Protein AF-0000000084367051 (afdb_homodimer)

Radius of gyration: 18.57 Å; Cα contacts (8 Å, |Δi|>4): 255; chains: 2; bounding box: 47×58×46 Å

Foldseek 3Di:
DFDFDDDDPNHAAEDEPVCLVVGPCNVQWDWDQDPVFIFTAGPVDRVRTRYGYDPVRRVVVVVVVVVVVVVVCVVCVCVVVVVVVVVPPPD/DFDFDDDDPNHAAEDEPVCLVPGPCNVQWDWDQDPVAIFTAGPVDRVRTRYGYDPVRRVVVVVVVVVVVVVVCVVCVCVVVVVVVVVVPVD

pLDDT: mean 85.69, std 15.52, range [31.91, 97.69]

Structure (mmCIF, N/CA/C/O backbone):
data_AF-0000000084367051-model_v1
#
loop_
_entity.id
_entity.type
_entity.pdbx_description
1 polymer 'Uncharacterized protein'
#
loop_
_atom_site.group_PDB
_atom_site.id
_atom_site.type_symbol
_atom_site.label_atom_id
_atom_site.label_alt_id
_atom_site.label_comp_id
_atom_site.label_asym_id
_atom_site.label_entity_id
_atom_site.label_seq_id
_atom_site.pdbx_PDB_ins_code
_atom_site.Cartn_x
_atom_site.Cartn_y
_atom_site.Cartn_z
_atom_site.occupancy
_atom_site.B_iso_or_equiv
_atom_site.auth_seq_id
_atom_site.auth_comp_id
_atom_site.auth_asym_id
_atom_site.auth_atom_id
_atom_site.pdbx_PDB_model_num
ATOM 1 N N . MET A 1 1 ? -23.25 -7.793 -8.133 1 58.91 1 MET A N 1
ATOM 2 C CA . MET A 1 1 ? -22.75 -7.605 -6.773 1 58.91 1 MET A CA 1
ATOM 3 C C . MET A 1 1 ? -21.625 -8.586 -6.473 1 58.91 1 MET A C 1
ATOM 5 O O . MET A 1 1 ? -21.719 -9.773 -6.785 1 58.91 1 MET A O 1
ATOM 9 N N . VAL A 1 2 ? -20.359 -8.047 -6.215 1 75.31 2 VAL A N 1
ATOM 10 C CA . VAL A 1 2 ? -19.25 -8.977 -6.035 1 75.31 2 VAL A CA 1
ATOM 11 C C . VAL A 1 2 ? -19.406 -9.734 -4.719 1 75.31 2 VAL A C 1
ATOM 13 O O . VAL A 1 2 ? -19.906 -9.18 -3.734 1 75.31 2 VAL A O 1
ATOM 16 N N . GLN A 1 3 ? -19.25 -11.016 -4.82 1 89.06 3 GLN A N 1
ATOM 17 C CA . GLN A 1 3 ? -19.344 -11.867 -3.639 1 89.06 3 GLN A CA 1
ATOM 18 C C . GLN A 1 3 ? -18.016 -11.961 -2.912 1 89.06 3 GLN A C 1
ATOM 20 O O . GLN A 1 3 ? -16.984 -12.273 -3.521 1 89.06 3 GLN A O 1
ATOM 25 N N . PHE A 1 4 ? -18.094 -11.648 -1.597 1 94.75 4 PHE A N 1
ATOM 26 C CA . PHE A 1 4 ? -16.906 -11.789 -0.761 1 94.75 4 PHE A CA 1
ATOM 27 C C . PHE A 1 4 ? -16.688 -13.25 -0.378 1 94.75 4 PHE A C 1
ATOM 29 O O . PHE A 1 4 ? -17.625 -14.047 -0.387 1 94.75 4 PHE A O 1
ATOM 36 N N . PRO A 1 5 ? -15.453 -13.609 -0.096 1 95.12 5 PRO A N 1
ATOM 37 C CA . PRO A 1 5 ? -15.188 -15 0.294 1 95.12 5 PRO A CA 1
ATOM 38 C C . PRO A 1 5 ? -15.906 -15.398 1.579 1 95.12 5 PRO A C 1
ATOM 40 O O . PRO A 1 5 ? -16.125 -14.555 2.453 1 95.12 5 PRO A O 1
ATOM 43 N N . ALA A 1 6 ? -16.172 -16.656 1.653 1 93 6 ALA A N 1
ATOM 44 C CA . ALA A 1 6 ? -16.844 -17.188 2.838 1 93 6 ALA A CA 1
ATOM 45 C C . ALA A 1 6 ? -15.867 -17.312 4.008 1 93 6 ALA A C 1
ATOM 47 O O . ALA A 1 6 ? -14.688 -17.625 3.807 1 93 6 ALA A O 1
ATOM 48 N N . TYR A 1 7 ? -16.375 -17.016 5.199 1 94.62 7 TYR A N 1
ATOM 49 C CA . TYR A 1 7 ? -15.609 -17.297 6.406 1 94.62 7 TYR A CA 1
ATOM 50 C C . TYR A 1 7 ? -15.43 -18.797 6.59 1 94.62 7 TYR A C 1
ATOM 52 O O . TYR A 1 7 ? -16.297 -19.594 6.199 1 94.62 7 TYR A O 1
ATOM 60 N N . VAL A 1 8 ? -14.281 -19.172 7.133 1 90.62 8 VAL A N 1
ATOM 61 C CA . VAL A 1 8 ? -13.992 -20.547 7.512 1 90.62 8 VAL A CA 1
ATOM 62 C C . VAL A 1 8 ? -13.875 -20.656 9.031 1 90.62 8 VAL A C 1
ATOM 64 O O . VAL A 1 8 ? -13.031 -19.984 9.641 1 90.62 8 VAL A O 1
ATOM 67 N N . ASP A 1 9 ? -14.742 -21.438 9.68 1 93.94 9 ASP A N 1
ATOM 68 C CA . ASP A 1 9 ? -14.773 -21.594 11.133 1 93.94 9 ASP A CA 1
ATOM 69 C C . ASP A 1 9 ? -14.93 -20.234 11.82 1 93.94 9 ASP A C 1
ATOM 71 O O . ASP A 1 9 ? -14.227 -19.938 12.789 1 93.94 9 ASP A O 1
ATOM 75 N N . GLY A 1 10 ? -15.664 -19.359 11.227 1 93.81 10 GLY A N 1
ATOM 76 C CA . GLY A 1 10 ? -15.992 -18.062 11.812 1 93.81 10 GLY A CA 1
ATOM 77 C C . GLY A 1 10 ? -14.914 -17.016 11.602 1 93.81 10 GLY A C 1
ATOM 78 O O . GLY A 1 10 ? -15.008 -15.914 12.141 1 93.81 10 GLY A O 1
ATOM 79 N N . LYS A 1 11 ? -13.852 -17.312 10.867 1 95.62 11 LYS A N 1
ATOM 80 C CA . LYS A 1 11 ? -12.758 -16.375 10.625 1 95.62 11 LYS A CA 1
ATOM 81 C C . LYS A 1 11 ? -12.617 -16.062 9.141 1 95.62 11 LYS A C 1
ATOM 83 O O . LYS A 1 11 ? -12.906 -16.922 8.289 1 95.62 11 LYS A O 1
ATOM 88 N N . PRO A 1 12 ? -12.312 -14.898 8.867 1 96.94 12 PRO A N 1
ATOM 89 C CA . PRO A 1 12 ? -12.047 -14.609 7.461 1 96.94 12 PRO A CA 1
ATOM 90 C C . PRO A 1 12 ? -10.883 -15.422 6.902 1 96.94 12 PRO A C 1
ATOM 92 O O . PRO A 1 12 ? -10 -15.844 7.656 1 96.94 12 PRO A O 1
ATOM 95 N N . PRO A 1 13 ? -10.875 -15.664 5.641 1 97.31 13 PRO A N 1
ATOM 96 C CA . PRO A 1 13 ? -9.734 -16.359 5.051 1 97.31 13 PRO A CA 1
ATOM 97 C C . PRO A 1 13 ? -8.445 -15.555 5.121 1 97.31 13 PRO A C 1
ATOM 99 O O . PRO A 1 13 ? -8.484 -14.32 5.215 1 97.31 13 PRO A O 1
ATOM 102 N N . VAL A 1 14 ? -7.324 -16.234 5.113 1 96.88 14 VAL A N 1
ATOM 103 C CA . VAL A 1 14 ? -6 -15.633 5.043 1 96.88 14 VAL A CA 1
ATOM 104 C C . VAL A 1 14 ? -5.469 -15.719 3.613 1 96.88 14 VAL A C 1
ATOM 106 O O . VAL A 1 14 ? -5.453 -16.797 3.012 1 96.88 14 VAL A O 1
ATOM 109 N N . ILE A 1 15 ? -5.098 -14.555 3.074 1 94.94 15 ILE A N 1
ATOM 110 C CA . ILE A 1 15 ? -4.766 -14.523 1.654 1 94.94 15 ILE A CA 1
ATOM 111 C C . ILE A 1 15 ? -3.414 -13.852 1.452 1 94.94 15 ILE A C 1
ATOM 113 O O . ILE A 1 15 ? -2.959 -13.086 2.311 1 94.94 15 ILE A O 1
ATOM 117 N N . SER A 1 16 ? -2.75 -14.125 0.302 1 91.88 16 SER A N 1
ATOM 118 C CA . SER A 1 16 ? -1.548 -13.438 -0.153 1 91.88 16 SER A CA 1
ATOM 119 C C . SER A 1 16 ? -1.896 -12.18 -0.938 1 91.88 16 SER A C 1
ATOM 121 O O . SER A 1 16 ? -3.062 -11.945 -1.266 1 91.88 16 SER A O 1
ATOM 123 N N . LEU A 1 17 ? -0.885 -11.406 -1.199 1 90.19 17 LEU A N 1
ATOM 124 C CA . LEU A 1 17 ? -1.086 -10.219 -2.021 1 90.19 17 LEU A CA 1
ATOM 125 C C . LEU A 1 17 ? -1.492 -10.602 -3.441 1 90.19 17 LEU A C 1
ATOM 127 O O . LEU A 1 17 ? -2.287 -9.906 -4.074 1 90.19 17 LEU A O 1
ATOM 131 N N . HIS A 1 18 ? -0.938 -11.688 -3.852 1 88.38 18 HIS A N 1
ATOM 132 C CA . HIS A 1 18 ? -1.271 -12.188 -5.184 1 88.38 18 HIS A CA 1
ATOM 133 C C . HIS A 1 18 ? -2.744 -12.57 -5.27 1 88.38 18 HI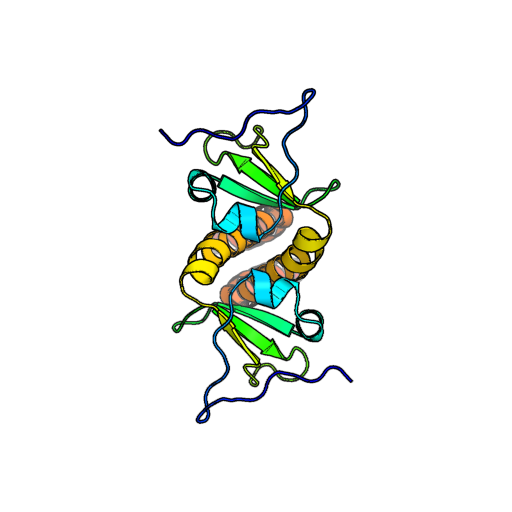S A C 1
ATOM 135 O O . HIS A 1 18 ? -3.424 -12.227 -6.238 1 88.38 18 HIS A O 1
ATOM 141 N N . GLU A 1 19 ? -3.158 -13.266 -4.316 1 91.12 19 GLU A N 1
ATOM 142 C CA . GLU A 1 19 ? -4.566 -13.648 -4.277 1 91.12 19 GLU A CA 1
ATOM 143 C C . GLU A 1 19 ? -5.473 -12.422 -4.207 1 91.12 19 GLU A C 1
ATOM 145 O O . GLU A 1 19 ? -6.535 -12.391 -4.832 1 91.12 19 GLU A O 1
ATOM 150 N N . TYR A 1 20 ? -5.094 -11.453 -3.463 1 91.75 20 TYR A N 1
ATOM 151 C CA . TYR A 1 20 ? -5.848 -10.211 -3.375 1 91.75 20 TYR A CA 1
ATOM 152 C C . TYR A 1 20 ? -5.914 -9.516 -4.73 1 91.75 20 TYR A C 1
ATOM 154 O O . TYR A 1 20 ? -6.973 -9.039 -5.141 1 91.75 20 TYR A O 1
ATOM 162 N N . ASP A 1 21 ? -4.781 -9.461 -5.387 1 87.25 21 ASP A N 1
ATOM 163 C CA . ASP A 1 21 ? -4.664 -8.82 -6.691 1 87.25 21 ASP A CA 1
ATOM 164 C C . ASP A 1 21 ? -5.562 -9.5 -7.723 1 87.25 21 ASP A C 1
ATOM 166 O O . ASP A 1 21 ? -6.082 -8.844 -8.633 1 87.25 21 ASP A O 1
ATOM 170 N N . ASP A 1 22 ? -5.742 -10.766 -7.555 1 88.5 22 ASP A N 1
ATOM 171 C CA . ASP A 1 22 ? -6.5 -11.547 -8.523 1 88.5 22 ASP A CA 1
ATOM 172 C C . ASP A 1 22 ? -7.98 -11.594 -8.148 1 88.5 22 ASP A C 1
ATOM 174 O O . ASP A 1 22 ? -8.812 -12.023 -8.953 1 88.5 22 ASP A O 1
ATOM 178 N N . ALA A 1 23 ? -8.281 -11.117 -6.984 1 90.5 23 ALA A N 1
ATOM 179 C CA . ALA A 1 23 ? -9.648 -11.25 -6.484 1 90.5 23 ALA A CA 1
ATOM 180 C C . ALA A 1 23 ? -10.562 -10.18 -7.086 1 90.5 23 ALA A C 1
ATOM 182 O O . ALA A 1 23 ? -10.258 -8.984 -7.016 1 90.5 23 ALA A O 1
ATOM 183 N N . GLU A 1 24 ? -11.672 -10.602 -7.586 1 89.5 24 GLU A N 1
ATOM 184 C CA . GLU A 1 24 ? -12.633 -9.672 -8.18 1 89.5 24 GLU A CA 1
ATOM 185 C C . GLU A 1 24 ? -13.203 -8.727 -7.129 1 89.5 24 GLU A C 1
ATOM 187 O O . GLU A 1 24 ? -13.523 -7.574 -7.43 1 89.5 24 GLU A O 1
ATOM 192 N N . TRP A 1 25 ? -13.297 -9.258 -5.934 1 93.81 25 TRP A N 1
ATOM 193 C CA . TRP A 1 25 ? -13.93 -8.484 -4.863 1 93.81 25 TRP A CA 1
ATOM 194 C C . TRP A 1 25 ? -12.961 -7.445 -4.305 1 93.81 25 TRP A C 1
ATOM 196 O O . TRP A 1 25 ? -13.359 -6.594 -3.502 1 93.81 25 TRP A O 1
ATOM 206 N N . ALA A 1 26 ? -11.695 -7.492 -4.59 1 92.25 26 ALA A N 1
ATOM 207 C CA . ALA A 1 26 ? -10.672 -6.617 -4.016 1 92.25 26 ALA A CA 1
ATOM 208 C C . ALA A 1 26 ? -11.016 -5.148 -4.246 1 92.25 26 ALA A C 1
ATOM 210 O O . ALA A 1 26 ? -10.789 -4.305 -3.375 1 92.25 26 ALA A O 1
ATOM 211 N N . GLN A 1 27 ? -11.656 -4.879 -5.359 1 87.88 27 GLN A N 1
ATOM 212 C CA . GLN A 1 27 ? -11.938 -3.504 -5.754 1 87.88 27 GLN A CA 1
ATOM 213 C C . GLN A 1 27 ? -12.984 -2.875 -4.844 1 87.88 27 GLN A C 1
ATOM 215 O O . GLN A 1 27 ? -13.148 -1.653 -4.828 1 87.88 27 GLN A O 1
ATOM 220 N N . GLU A 1 28 ? -13.672 -3.672 -4.152 1 93.06 28 GLU A N 1
ATOM 221 C CA . GLU A 1 28 ? -14.711 -3.188 -3.25 1 93.06 28 GLU A CA 1
ATOM 222 C C . GLU A 1 28 ? -14.211 -3.129 -1.811 1 93.06 28 GLU A C 1
ATOM 224 O O . GLU A 1 28 ? -15 -2.945 -0.88 1 93.06 28 GLU A O 1
ATOM 229 N N . THR A 1 29 ? -12.914 -3.297 -1.667 1 95.69 29 THR A N 1
ATOM 230 C CA . THR A 1 29 ? -12.352 -3.328 -0.321 1 95.69 29 THR A CA 1
ATOM 231 C C . THR A 1 29 ? -11.305 -2.234 -0.148 1 95.69 29 THR A C 1
ATOM 233 O O . THR A 1 29 ? -10.82 -1.665 -1.131 1 95.69 29 THR A O 1
ATOM 236 N N . ALA A 1 30 ? -11.023 -1.888 1.083 1 95.06 30 ALA A N 1
ATOM 237 C CA . ALA A 1 30 ? -9.852 -1.137 1.515 1 95.06 30 ALA A CA 1
ATOM 238 C C . ALA A 1 30 ? -8.922 -2.01 2.352 1 95.06 30 ALA A C 1
ATOM 240 O O . ALA A 1 30 ? -9.352 -3.014 2.924 1 95.06 30 ALA A O 1
ATOM 241 N N . VAL A 1 31 ? -7.711 -1.669 2.365 1 96.25 31 VAL A N 1
ATOM 242 C CA . VAL A 1 31 ? -6.727 -2.381 3.176 1 96.25 31 VAL A CA 1
ATOM 243 C C . VAL A 1 31 ? -6.441 -1.593 4.453 1 96.25 31 VAL A C 1
ATOM 245 O O . VAL A 1 31 ? -6.082 -0.414 4.395 1 96.25 31 VAL A O 1
ATOM 248 N N . ASP A 1 32 ? -6.598 -2.211 5.605 1 95.5 32 ASP A N 1
ATOM 249 C CA . ASP A 1 32 ? -6.375 -1.551 6.887 1 95.5 32 ASP A CA 1
ATOM 250 C C . ASP A 1 32 ? -5.219 -2.197 7.645 1 95.5 32 ASP A C 1
ATOM 252 O O . ASP A 1 32 ? -5.082 -3.422 7.652 1 95.5 32 ASP A O 1
ATOM 256 N N . SER A 1 33 ? -4.402 -1.403 8.242 1 94.88 33 SER A N 1
ATOM 257 C CA . SER A 1 33 ? -3.408 -1.857 9.211 1 94.88 33 SER A CA 1
ATOM 258 C C . SER A 1 33 ? -3.986 -1.891 10.617 1 94.88 33 SER A C 1
ATOM 260 O O . SER A 1 33 ? -4.434 -0.865 11.141 1 94.88 33 SER A O 1
ATOM 262 N N . THR A 1 34 ? -4.012 -3.033 11.219 1 92.5 34 THR A N 1
ATOM 263 C CA . THR A 1 34 ? -4.531 -3.172 12.57 1 92.5 34 THR A CA 1
ATOM 264 C C . THR A 1 34 ? -3.48 -3.773 13.5 1 92.5 34 THR A C 1
ATOM 266 O O . THR A 1 34 ? -2.4 -4.164 13.047 1 92.5 34 THR A O 1
ATOM 269 N N . ALA A 1 35 ? -3.773 -3.842 14.758 1 90.38 35 ALA A N 1
ATOM 270 C CA . ALA A 1 35 ? -2.867 -4.441 15.727 1 90.38 35 ALA A CA 1
ATOM 271 C C . ALA A 1 35 ? -2.646 -5.922 15.43 1 90.38 35 ALA A C 1
ATOM 273 O O . ALA A 1 35 ? -1.607 -6.484 15.789 1 90.38 35 ALA A O 1
ATOM 274 N N . GLN A 1 36 ? -3.6 -6.582 14.68 1 89.94 36 GLN A N 1
ATOM 275 C CA . GLN A 1 36 ? -3.539 -8.016 14.414 1 89.94 36 GLN A CA 1
ATOM 276 C C . GLN A 1 36 ? -2.984 -8.289 13.016 1 89.94 36 GLN A C 1
ATOM 278 O O . GLN A 1 36 ? -2.859 -9.445 12.609 1 89.94 36 GLN A O 1
ATOM 283 N N . GLY A 1 37 ? -2.639 -7.277 12.352 1 94.75 37 GLY A N 1
ATOM 284 C CA . GLY A 1 37 ? -2.131 -7.434 11 1 94.75 37 GLY A CA 1
ATOM 285 C C . GLY A 1 37 ? -2.932 -6.664 9.961 1 94.75 37 GLY A C 1
ATOM 286 O O . GLY A 1 37 ? -3.785 -5.848 10.32 1 94.75 37 GLY A O 1
ATOM 287 N N . TYR A 1 38 ? -2.588 -6.871 8.766 1 97.38 38 TYR A N 1
ATOM 288 C CA . TYR A 1 38 ? -3.289 -6.195 7.684 1 97.38 38 TYR A CA 1
ATOM 289 C C . TYR A 1 38 ? -4.535 -6.969 7.273 1 97.38 38 TYR A C 1
ATOM 291 O O . TYR A 1 38 ? -4.512 -8.203 7.188 1 97.38 38 TYR A O 1
ATOM 299 N N . VAL A 1 39 ? -5.59 -6.227 7.012 1 97.69 39 VAL A N 1
ATOM 300 C CA . VAL A 1 39 ? -6.859 -6.84 6.641 1 97.69 39 VAL A CA 1
ATOM 301 C C . VAL A 1 39 ? -7.477 -6.086 5.465 1 97.69 39 VAL A C 1
ATOM 303 O O . VAL A 1 39 ? -7.203 -4.898 5.27 1 97.69 39 VAL A O 1
ATOM 306 N N . ALA A 1 40 ? -8.195 -6.793 4.66 1 97.44 40 ALA A N 1
ATOM 307 C CA . ALA A 1 40 ? -9.102 -6.176 3.693 1 97.44 40 ALA A CA 1
ATOM 308 C C . ALA A 1 40 ? -10.492 -5.992 4.285 1 97.44 40 ALA A C 1
ATOM 310 O O . ALA A 1 40 ? -11.086 -6.945 4.797 1 97.44 40 ALA A O 1
ATOM 311 N N . VAL A 1 41 ? -11.008 -4.82 4.234 1 96.94 41 VAL A N 1
ATOM 312 C CA . VAL A 1 41 ? -12.32 -4.523 4.801 1 96.94 41 VAL A CA 1
ATOM 313 C C . VAL A 1 41 ? -13.273 -4.066 3.693 1 96.94 41 VAL A C 1
ATOM 315 O O . VAL A 1 41 ? -12.844 -3.463 2.707 1 96.94 41 VAL A O 1
ATOM 318 N N . ASN A 1 42 ? -14.547 -4.406 3.885 1 96.38 42 ASN A N 1
ATOM 319 C CA . ASN A 1 42 ? -15.602 -3.947 2.986 1 96.38 42 ASN A CA 1
ATOM 320 C C . ASN A 1 42 ? -15.766 -2.432 3.041 1 96.38 42 ASN A C 1
ATOM 322 O O . ASN A 1 42 ? -16.047 -1.871 4.102 1 96.38 42 ASN A O 1
ATOM 326 N N . MET A 1 43 ? -15.688 -1.762 1.905 1 92.88 43 MET A N 1
ATOM 327 C CA . MET A 1 43 ? -15.758 -0.303 1.872 1 92.88 43 MET A CA 1
ATOM 328 C C . MET A 1 43 ? -17.141 0.185 2.299 1 92.88 43 MET A C 1
ATOM 330 O O . MET A 1 43 ? -17.281 1.302 2.799 1 92.88 43 MET A O 1
ATOM 334 N N . LYS A 1 44 ? -18.141 -0.633 2.125 1 93.06 44 LYS A N 1
ATOM 335 C CA . LYS A 1 44 ? -19.516 -0.26 2.475 1 93.06 44 LYS A CA 1
ATOM 336 C C . LYS A 1 44 ? -19.797 -0.519 3.951 1 93.06 44 LYS A C 1
ATOM 338 O O . LYS A 1 44 ? -20.766 0.011 4.508 1 93.06 44 LYS A O 1
ATOM 343 N N . ASP A 1 45 ? -19 -1.405 4.566 1 93.19 45 ASP A N 1
ATOM 344 C CA . ASP A 1 45 ? -19.094 -1.736 5.984 1 93.19 45 ASP A CA 1
ATOM 345 C C . ASP A 1 45 ? -17.719 -2.043 6.562 1 93.19 45 ASP A C 1
ATOM 347 O O . ASP A 1 45 ? -17.266 -3.193 6.551 1 93.19 45 ASP A O 1
ATOM 351 N N . GLN A 1 46 ? -17.125 -1.094 7.223 1 89 46 GLN A N 1
ATOM 352 C CA . GLN A 1 46 ? -15.734 -1.182 7.645 1 89 46 GLN A CA 1
ATOM 353 C C . GLN A 1 46 ? -15.57 -2.182 8.789 1 89 46 GLN A C 1
ATOM 355 O O . GLN A 1 46 ? -14.445 -2.59 9.102 1 89 46 GLN A O 1
ATOM 360 N N . ASN A 1 47 ? -16.594 -2.582 9.375 1 92.88 47 ASN A N 1
ATOM 361 C CA . ASN A 1 47 ? -16.531 -3.598 10.414 1 92.88 47 ASN A CA 1
ATOM 362 C C . ASN A 1 47 ? -16.516 -5.008 9.828 1 92.88 47 ASN A C 1
ATOM 364 O O . ASN A 1 47 ? -16.25 -5.977 10.539 1 92.88 47 ASN A O 1
ATOM 368 N N . HIS A 1 48 ? -16.766 -5.09 8.578 1 95.25 48 HIS A N 1
ATOM 369 C CA . HIS A 1 48 ? -16.75 -6.379 7.891 1 95.25 48 HIS A CA 1
ATOM 370 C C . HIS A 1 48 ? -15.383 -6.676 7.297 1 95.25 48 HIS A C 1
ATOM 372 O O . HIS A 1 48 ? -15.055 -6.199 6.207 1 95.25 48 HIS A O 1
ATOM 378 N N . ILE A 1 49 ? -14.648 -7.527 8.016 1 96.81 49 ILE A N 1
ATOM 379 C CA . ILE A 1 49 ? -13.359 -7.992 7.523 1 96.81 49 ILE A CA 1
ATOM 380 C C . ILE A 1 49 ? -13.562 -9.086 6.477 1 96.81 49 ILE A C 1
ATOM 382 O O . ILE A 1 49 ? -14.117 -10.148 6.781 1 96.81 49 ILE A O 1
ATOM 386 N N . VAL A 1 50 ? -13.133 -8.812 5.277 1 97.38 50 VAL A N 1
ATOM 387 C CA . VAL A 1 50 ? -13.328 -9.711 4.145 1 97.38 50 VAL A CA 1
ATOM 388 C C . VAL A 1 50 ? -12.234 -10.773 4.133 1 97.38 50 VAL A C 1
ATOM 390 O O . VAL A 1 50 ? -12.5 -11.938 3.838 1 97.38 50 VAL A O 1
ATOM 393 N N . ALA A 1 51 ? -11.016 -10.398 4.434 1 97.56 51 A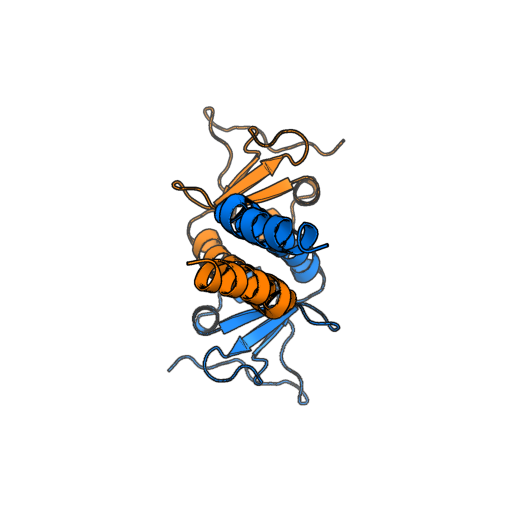LA A N 1
ATOM 394 C CA . ALA A 1 51 ? -9.859 -11.297 4.461 1 97.56 51 ALA A CA 1
ATOM 395 C C . ALA A 1 51 ? -8.742 -10.727 5.332 1 97.56 51 ALA A C 1
ATOM 397 O O . ALA A 1 51 ? -8.711 -9.531 5.602 1 97.56 51 ALA A O 1
ATOM 398 N N . LYS A 1 52 ? -7.895 -11.594 5.785 1 97.44 52 LYS A N 1
ATOM 399 C CA . LYS A 1 52 ? -6.637 -11.219 6.43 1 97.44 52 LYS A CA 1
ATOM 400 C C . LYS A 1 52 ? -5.445 -11.539 5.527 1 97.44 52 LYS A C 1
ATOM 402 O O . LYS A 1 52 ? -5.445 -12.555 4.828 1 97.44 52 LYS A O 1
ATOM 407 N N . PHE A 1 53 ? -4.496 -10.68 5.605 1 96.19 53 PHE A N 1
ATOM 408 C CA . PHE A 1 53 ? -3.309 -10.93 4.801 1 96.19 53 PHE A CA 1
ATOM 409 C C . PHE A 1 53 ? -2.316 -11.812 5.555 1 96.19 53 PHE A C 1
ATOM 411 O O . PHE A 1 53 ? -2.143 -11.656 6.766 1 96.19 53 PHE A O 1
ATOM 418 N N . ASP A 1 54 ? -1.641 -12.672 4.781 1 95.25 54 ASP A N 1
ATOM 419 C CA . ASP A 1 54 ? -0.669 -13.555 5.426 1 95.25 54 ASP A CA 1
ATOM 420 C C . ASP A 1 54 ? 0.607 -12.789 5.777 1 95.25 54 ASP A C 1
ATOM 422 O O . ASP A 1 54 ? 0.727 -11.602 5.488 1 95.25 54 ASP A O 1
ATOM 426 N N . GLN A 1 55 ? 1.495 -13.477 6.406 1 92.31 55 GLN A N 1
ATOM 427 C CA . GLN A 1 55 ? 2.674 -12.82 6.965 1 92.31 55 GLN A CA 1
ATOM 428 C C . GLN A 1 55 ? 3.562 -12.258 5.863 1 92.31 55 GLN A C 1
ATOM 430 O O . GLN A 1 55 ? 4.164 -11.195 6.027 1 92.31 55 GLN A O 1
ATOM 435 N N . ASP A 1 56 ? 3.629 -12.953 4.809 1 89.25 56 ASP A N 1
ATOM 436 C CA . ASP A 1 56 ? 4.461 -12.477 3.709 1 89.25 56 ASP A CA 1
ATOM 437 C C . ASP A 1 56 ? 3.883 -11.211 3.092 1 89.25 56 ASP A C 1
ATOM 439 O O . ASP A 1 56 ? 4.609 -10.242 2.842 1 89.25 56 ASP A O 1
ATOM 443 N N . ALA A 1 57 ? 2.6 -11.25 2.92 1 91.62 57 ALA A N 1
ATOM 444 C CA . ALA A 1 57 ? 1.917 -10.055 2.42 1 91.62 57 ALA A CA 1
ATOM 445 C C . ALA A 1 57 ? 2.096 -8.883 3.377 1 91.62 57 ALA A C 1
ATOM 447 O O . ALA A 1 57 ? 2.279 -7.742 2.941 1 91.62 57 ALA A O 1
ATOM 448 N N . ALA A 1 58 ? 2.078 -9.219 4.676 1 92.69 58 ALA A N 1
ATOM 449 C CA . ALA A 1 58 ? 2.152 -8.164 5.688 1 92.69 58 ALA A CA 1
ATOM 450 C C . ALA A 1 58 ? 3.477 -7.41 5.598 1 92.69 58 ALA A C 1
ATOM 452 O O . ALA A 1 58 ? 3.516 -6.188 5.77 1 92.69 58 ALA A O 1
ATOM 453 N N . LYS A 1 59 ? 4.504 -8.078 5.305 1 90.5 59 LYS A N 1
ATOM 454 C CA . LYS A 1 59 ? 5.812 -7.441 5.168 1 90.5 59 LYS A CA 1
ATOM 455 C C . LYS A 1 59 ? 5.816 -6.438 4.016 1 90.5 59 LYS A C 1
ATOM 457 O O . LYS A 1 59 ? 6.289 -5.309 4.172 1 90.5 59 LYS A O 1
ATOM 462 N N . THR A 1 60 ? 5.328 -6.918 2.961 1 92.38 60 THR A N 1
ATOM 463 C CA . THR A 1 60 ? 5.238 -6.055 1.788 1 92.38 60 THR A CA 1
ATOM 464 C C . THR A 1 60 ? 4.309 -4.875 2.053 1 92.38 60 THR A C 1
ATOM 466 O O . THR A 1 60 ? 4.637 -3.732 1.727 1 92.38 60 THR A O 1
ATOM 469 N N . LEU A 1 61 ? 3.201 -5.137 2.631 1 95 61 LEU A N 1
ATOM 470 C CA . LEU A 1 61 ? 2.227 -4.094 2.932 1 95 61 LEU A CA 1
ATOM 471 C C . LEU A 1 61 ? 2.811 -3.062 3.893 1 95 61 LEU A C 1
ATOM 473 O O . LEU A 1 61 ? 2.521 -1.868 3.779 1 95 61 LEU A O 1
ATOM 477 N N . ASP A 1 62 ? 3.648 -3.49 4.809 1 93.56 62 ASP A N 1
ATOM 478 C CA . ASP A 1 62 ? 4.328 -2.559 5.703 1 93.56 62 ASP A CA 1
ATOM 479 C C . ASP A 1 62 ? 5.133 -1.528 4.914 1 93.56 62 ASP A C 1
ATOM 481 O O . ASP A 1 62 ? 5.047 -0.328 5.18 1 93.56 62 ASP A O 1
ATOM 485 N N . THR A 1 63 ? 5.871 -2.021 3.992 1 92.06 63 THR A N 1
ATOM 486 C CA . THR A 1 63 ? 6.695 -1.152 3.158 1 92.06 63 THR A CA 1
ATOM 487 C C . THR A 1 63 ? 5.82 -0.19 2.357 1 92.06 63 THR A C 1
ATOM 489 O O . THR A 1 63 ? 6.098 1.011 2.305 1 92.06 63 THR A O 1
ATOM 492 N N . ILE A 1 64 ? 4.773 -0.659 1.779 1 94.19 64 ILE A N 1
ATOM 493 C CA . ILE A 1 64 ? 3.908 0.138 0.917 1 94.19 64 ILE A CA 1
ATOM 494 C C . ILE A 1 64 ? 3.182 1.193 1.749 1 94.19 64 ILE A C 1
ATOM 496 O O . ILE A 1 64 ? 3.121 2.363 1.362 1 94.19 64 ILE A O 1
ATOM 500 N N . PHE A 1 65 ? 2.643 0.85 2.924 1 94.12 65 PHE A N 1
ATOM 501 C CA . PHE A 1 65 ? 1.939 1.781 3.797 1 94.12 65 PHE A CA 1
ATOM 502 C C . PHE A 1 65 ? 2.871 2.895 4.262 1 94.12 65 PHE A C 1
ATOM 504 O O . PHE A 1 65 ? 2.5 4.07 4.242 1 94.12 65 PHE A O 1
ATOM 511 N N . LYS A 1 66 ? 4.043 2.504 4.668 1 91.81 66 LYS A N 1
ATOM 512 C CA . LYS A 1 66 ? 5.027 3.494 5.098 1 91.81 66 LYS A CA 1
ATOM 513 C C . LYS A 1 66 ? 5.344 4.477 3.973 1 91.81 66 LYS A C 1
ATOM 515 O O . LYS A 1 66 ? 5.406 5.688 4.199 1 91.81 66 LYS A O 1
ATOM 520 N N . SER A 1 67 ? 5.508 3.957 2.791 1 92.5 67 SER A N 1
ATOM 521 C CA . SER A 1 67 ? 5.805 4.785 1.627 1 92.5 67 SER A CA 1
ATOM 522 C C . SER A 1 67 ? 4.652 5.738 1.317 1 92.5 67 SER A C 1
ATOM 524 O O . SER A 1 67 ? 4.875 6.922 1.055 1 92.5 67 SER A O 1
ATOM 526 N N . ALA A 1 68 ? 3.441 5.242 1.296 1 92.31 68 ALA A N 1
ATOM 527 C CA . ALA A 1 68 ? 2.254 6.043 0.998 1 92.31 68 ALA A CA 1
ATOM 528 C C . ALA A 1 68 ? 2.084 7.168 2.012 1 92.31 68 ALA A C 1
ATOM 530 O O . ALA A 1 68 ? 1.795 8.312 1.638 1 92.31 68 ALA A O 1
ATOM 531 N N . LYS A 1 69 ? 2.244 6.859 3.293 1 88.38 69 LYS A N 1
ATOM 532 C CA . LYS A 1 69 ? 2.127 7.859 4.348 1 88.38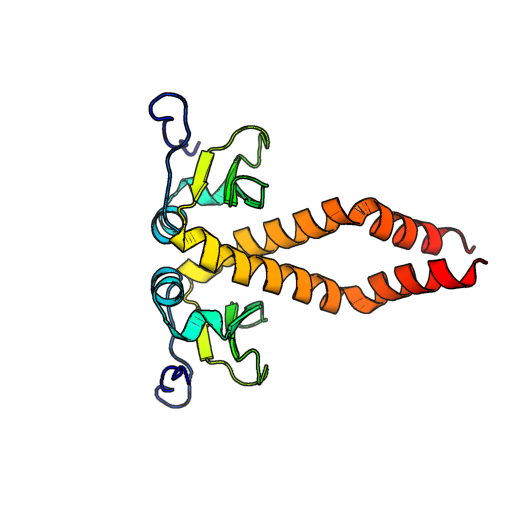 69 LYS A CA 1
ATOM 533 C C . LYS A 1 69 ? 3.199 8.938 4.203 1 88.38 69 LYS A C 1
ATOM 535 O O . LYS A 1 69 ? 2.912 10.133 4.34 1 88.38 69 LYS A O 1
ATOM 540 N N . LYS A 1 70 ? 4.418 8.469 3.947 1 87.38 70 LYS A N 1
ATOM 541 C CA . LYS A 1 70 ? 5.508 9.422 3.725 1 87.38 70 LYS A CA 1
ATOM 542 C C . LYS A 1 70 ? 5.199 10.344 2.549 1 87.38 70 LYS A C 1
ATOM 544 O O . LYS A 1 70 ? 5.41 11.555 2.635 1 87.38 70 LYS A O 1
ATOM 549 N N . GLN A 1 71 ? 4.746 9.789 1.54 1 87.31 71 GLN A N 1
ATOM 550 C CA . GLN A 1 71 ? 4.422 10.586 0.363 1 87.31 71 GLN A CA 1
ATOM 551 C C . GLN A 1 71 ? 3.301 11.578 0.663 1 87.31 71 GLN A C 1
ATOM 553 O O . GLN A 1 71 ? 3.33 12.719 0.194 1 87.31 71 GLN A O 1
ATOM 558 N N . TYR A 1 72 ? 2.326 11.156 1.393 1 86.12 72 TYR A N 1
ATOM 559 C CA . TYR A 1 72 ? 1.245 12.055 1.79 1 86.12 72 TYR A CA 1
ATOM 560 C C . TYR A 1 72 ? 1.784 13.25 2.559 1 86.12 72 TYR A C 1
ATOM 562 O O . TYR A 1 72 ? 1.4 14.391 2.289 1 86.12 72 TYR A O 1
ATOM 570 N N . VAL A 1 73 ? 2.615 12.992 3.451 1 82.19 73 VAL A N 1
ATOM 571 C CA . VAL A 1 73 ? 3.209 14.047 4.273 1 82.19 73 VAL A CA 1
ATOM 572 C C . VAL A 1 73 ? 4.004 15.008 3.389 1 82.19 73 VAL A C 1
ATOM 574 O O . VAL A 1 73 ? 3.895 16.219 3.531 1 82.19 73 VAL A O 1
ATOM 577 N N . GLU A 1 74 ? 4.75 14.438 2.48 1 82.62 74 GLU A N 1
ATOM 578 C CA . GLU A 1 74 ? 5.566 15.266 1.591 1 82.62 74 GLU A CA 1
ATOM 579 C C . GLU A 1 74 ? 4.691 16.109 0.673 1 82.62 74 GLU A C 1
ATOM 581 O O . GLU A 1 74 ? 5.012 17.281 0.402 1 82.62 74 GLU A O 1
ATOM 586 N N . GLU A 1 75 ? 3.615 15.562 0.177 1 83.19 75 GLU A N 1
ATOM 587 C CA . GLU A 1 75 ? 2.711 16.266 -0.735 1 83.19 75 GLU A CA 1
ATOM 588 C C . GLU A 1 75 ? 1.926 17.344 -0.009 1 83.19 75 GLU A C 1
ATOM 590 O O . GLU A 1 75 ? 1.475 18.312 -0.629 1 83.19 75 GLU A O 1
ATOM 595 N N . ASN A 1 76 ? 1.792 17.188 1.242 1 80.62 76 ASN A N 1
ATOM 596 C CA . ASN A 1 76 ? 0.959 18.109 2.004 1 80.62 76 ASN A CA 1
ATOM 597 C C . ASN A 1 76 ? 1.76 18.812 3.094 1 80.62 76 ASN A C 1
ATOM 599 O O . ASN A 1 76 ? 1.197 19.25 4.102 1 80.62 76 ASN A O 1
ATOM 603 N N . LYS A 1 77 ? 3.053 18.781 2.852 1 72.75 77 LYS A N 1
ATOM 604 C CA . LYS A 1 77 ? 4.012 19.281 3.83 1 72.75 77 LYS A CA 1
ATOM 605 C C . LYS A 1 77 ? 3.637 20.688 4.289 1 72.75 77 LYS A C 1
ATOM 607 O O . LYS A 1 77 ? 3.635 20.969 5.488 1 72.75 77 LYS A O 1
ATOM 612 N N . ASP A 1 78 ? 3.441 21.516 3.23 1 69.19 78 ASP A N 1
ATOM 613 C CA . ASP A 1 78 ? 3.133 22.906 3.568 1 69.19 78 ASP A CA 1
ATOM 614 C C . ASP A 1 78 ? 1.901 22.984 4.465 1 69.19 78 ASP A C 1
ATOM 616 O O . ASP A 1 78 ? 1.899 23.719 5.457 1 69.19 78 ASP A O 1
ATOM 620 N N . GLU A 1 79 ? 0.975 22.203 4.039 1 68.62 79 GLU A N 1
ATOM 621 C CA . GLU A 1 79 ? -0.26 22.219 4.816 1 68.62 79 GLU A CA 1
ATOM 622 C C . GLU A 1 79 ? -0.043 21.609 6.203 1 68.62 79 GLU A C 1
ATOM 624 O O . GLU A 1 79 ? -0.555 22.125 7.199 1 68.62 79 GLU A O 1
ATOM 629 N N . ILE A 1 80 ? 0.863 20.75 6.254 1 65.75 80 ILE A N 1
ATOM 630 C CA . ILE A 1 80 ? 1.142 20.062 7.508 1 65.75 80 ILE A CA 1
ATOM 631 C C . ILE A 1 80 ? 2.004 20.953 8.406 1 65.75 80 ILE A C 1
ATOM 633 O O . ILE A 1 80 ? 1.76 21.047 9.609 1 65.75 80 ILE A O 1
ATOM 637 N N . LEU A 1 81 ? 3.072 21.469 7.781 1 62.84 81 LEU A N 1
ATOM 638 C CA . LEU A 1 81 ? 3.963 22.375 8.516 1 62.84 81 LEU A CA 1
ATOM 639 C C . LEU A 1 81 ? 3.213 23.609 8.992 1 62.84 81 LEU A C 1
ATOM 641 O O . LEU A 1 81 ? 3.42 24.062 10.117 1 62.84 81 LEU A O 1
ATOM 645 N N . GLU A 1 82 ? 2.576 24.219 8.062 1 61.12 82 GLU A N 1
ATOM 646 C CA . GLU A 1 82 ? 1.767 25.375 8.438 1 61.12 82 GLU A CA 1
ATOM 647 C C . GLU A 1 82 ? 0.85 25.047 9.609 1 61.12 82 GLU A C 1
ATOM 649 O O . GLU A 1 82 ? 0.739 25.828 10.555 1 61.12 82 GLU A O 1
ATOM 654 N N . LYS A 1 83 ? 0.506 23.859 9.492 1 57.75 83 LYS A N 1
ATOM 655 C CA . LYS A 1 83 ? -0.396 23.391 10.547 1 57.75 83 LYS A CA 1
ATOM 656 C C . LYS A 1 83 ? 0.367 23.094 11.828 1 57.75 83 LYS A C 1
ATOM 658 O O . LYS A 1 83 ? -0.133 23.344 12.93 1 57.75 83 LYS A O 1
ATOM 663 N N . ALA A 1 84 ? 1.542 22.547 11.656 1 55.34 84 ALA A N 1
ATOM 664 C CA . ALA A 1 84 ? 2.41 22.25 12.797 1 55.34 84 ALA A CA 1
ATOM 665 C C . ALA A 1 84 ? 3.006 23.531 13.375 1 55.34 84 ALA A C 1
ATOM 667 O O . ALA A 1 84 ? 3.229 23.625 14.578 1 55.34 84 ALA A O 1
ATOM 668 N N . GLY A 1 85 ? 3.682 24.391 12.547 1 52.81 85 GLY A N 1
ATOM 669 C CA . GLY A 1 85 ? 4.195 25.688 12.984 1 52.81 85 GLY A CA 1
ATOM 670 C C . GLY A 1 85 ? 3.154 26.531 13.695 1 52.81 85 GLY A C 1
ATOM 671 O O . GLY A 1 85 ? 3.488 27.328 14.57 1 52.81 85 GLY A O 1
ATOM 672 N N . VAL A 1 86 ? 1.997 26.656 13.188 1 49.03 86 VAL A N 1
ATOM 673 C CA . VAL A 1 86 ? 0.953 27.438 13.828 1 49.03 86 VAL A CA 1
ATOM 674 C C . VAL A 1 86 ? 0.703 26.922 15.242 1 49.03 86 VAL A C 1
ATOM 676 O O . VAL A 1 86 ? 0.356 27.688 16.141 1 49.03 86 VAL A O 1
ATOM 679 N N . LYS A 1 87 ? 0.969 25.719 15.594 1 47.34 87 LYS A N 1
ATOM 680 C CA . LYS A 1 87 ? 0.767 25.344 16.984 1 47.34 87 LYS A CA 1
ATOM 681 C C . LYS A 1 87 ? 1.89 25.891 17.875 1 47.34 87 LYS A C 1
ATOM 683 O O . LYS A 1 87 ? 1.801 25.828 19.094 1 47.34 87 LYS A O 1
ATOM 688 N N . MET A 1 88 ? 3.123 26.016 17.422 1 40.53 88 MET A N 1
ATOM 689 C CA . MET A 1 88 ? 4.16 26.344 18.391 1 40.53 88 MET A CA 1
ATOM 690 C C . MET A 1 88 ? 4.004 27.781 18.875 1 40.53 88 MET A C 1
ATOM 692 O O . MET A 1 88 ? 4.5 28.141 19.938 1 40.53 88 MET A O 1
ATOM 696 N N . GLU A 1 89 ? 3.699 28.766 18 1 36.66 89 GLU A N 1
ATOM 697 C CA . GLU A 1 89 ? 3.975 30.078 18.562 1 36.66 89 GLU A CA 1
ATOM 698 C C . GLU A 1 89 ? 2.963 30.438 19.656 1 36.66 89 GLU A C 1
ATOM 700 O O . GLU A 1 89 ? 3.092 31.469 20.312 1 36.66 89 GLU A O 1
ATOM 705 N N . LYS A 1 90 ? 1.825 29.797 19.688 1 40.41 90 LYS A N 1
ATOM 706 C CA . LYS A 1 90 ? 1.031 30.609 20.609 1 40.41 90 LYS A CA 1
ATOM 707 C C . LYS A 1 90 ? 1.55 30.484 22.031 1 40.41 90 LYS A C 1
ATOM 709 O O . LYS A 1 90 ? 1.336 29.469 22.703 1 40.41 90 LYS A O 1
ATOM 714 N N . ARG A 1 91 ? 2.967 30.562 22.328 1 31.91 91 ARG A N 1
ATOM 715 C CA . ARG A 1 91 ? 3.146 31.078 23.688 1 31.91 91 ARG A CA 1
ATOM 716 C C . ARG A 1 91 ? 2.816 32.562 23.75 1 31.91 91 ARG A C 1
ATOM 718 O O . ARG A 1 91 ? 3.148 33.344 22.828 1 31.91 91 ARG A O 1
ATOM 725 N N . MET B 1 1 ? 25.203 -7.113 0.646 1 59.25 1 MET B N 1
ATOM 726 C CA . MET B 1 1 ? 24.562 -6.023 -0.096 1 59.25 1 MET B CA 1
ATOM 727 C C . MET B 1 1 ? 23.594 -6.566 -1.138 1 59.25 1 MET B C 1
ATOM 729 O O . MET B 1 1 ? 23.906 -7.52 -1.853 1 59.25 1 MET B O 1
ATOM 733 N N . VAL B 1 2 ? 22.25 -6.246 -0.995 1 75.88 2 VAL B N 1
ATOM 734 C CA . VAL B 1 2 ? 21.297 -6.848 -1.916 1 75.88 2 VAL B CA 1
ATOM 735 C C . VAL B 1 2 ? 21.469 -6.25 -3.309 1 75.88 2 VAL B C 1
ATOM 737 O O . VAL B 1 2 ? 21.781 -5.062 -3.445 1 75.88 2 VAL B O 1
ATOM 740 N N . GLN B 1 3 ? 21.516 -7.125 -4.262 1 89.25 3 GLN B N 1
ATOM 741 C CA . GLN B 1 3 ? 21.656 -6.695 -5.648 1 89.25 3 GLN B CA 1
ATOM 742 C C . GLN B 1 3 ? 20.297 -6.398 -6.273 1 89.25 3 GLN B C 1
ATOM 744 O O . GLN B 1 3 ? 19.391 -7.227 -6.223 1 89.25 3 GLN B O 1
ATOM 749 N N . PHE B 1 4 ? 20.234 -5.164 -6.852 1 94.75 4 PHE B N 1
ATOM 750 C CA . PHE B 1 4 ? 19.031 -4.785 -7.562 1 94.75 4 PHE B CA 1
ATOM 751 C C . PHE B 1 4 ? 19 -5.391 -8.961 1 94.75 4 PHE B C 1
ATOM 753 O O . PHE B 1 4 ? 20.047 -5.727 -9.516 1 94.75 4 PHE B O 1
ATOM 760 N N . PRO B 1 5 ? 17.812 -5.594 -9.516 1 95.12 5 PRO B N 1
ATOM 761 C CA . PRO B 1 5 ? 17.734 -6.156 -10.867 1 95.12 5 PRO B CA 1
ATOM 762 C C . PRO B 1 5 ? 18.406 -5.262 -11.914 1 95.12 5 PRO B C 1
ATOM 764 O O . PRO B 1 5 ? 18.422 -4.039 -11.766 1 95.12 5 PRO B O 1
ATOM 767 N N . ALA B 1 6 ? 18.859 -5.891 -12.922 1 92.94 6 ALA B N 1
ATOM 768 C CA . ALA B 1 6 ? 19.5 -5.16 -14.016 1 92.94 6 ALA B CA 1
ATOM 769 C C . ALA B 1 6 ? 18.469 -4.48 -14.906 1 92.94 6 ALA B C 1
ATOM 771 O O . ALA B 1 6 ? 17.375 -5.012 -15.109 1 92.94 6 ALA B O 1
ATOM 772 N N . TYR B 1 7 ? 18.828 -3.281 -15.352 1 94.69 7 TYR B N 1
ATOM 773 C CA . TYR B 1 7 ? 18.016 -2.631 -16.375 1 94.69 7 TYR B CA 1
ATOM 774 C C . TYR B 1 7 ? 18.047 -3.416 -17.672 1 94.69 7 TYR B C 1
ATOM 776 O O . TYR B 1 7 ? 19.047 -4.059 -18 1 94.69 7 TYR B O 1
ATOM 784 N N . VAL B 1 8 ? 16.922 -3.406 -18.391 1 90.69 8 VAL B N 1
ATOM 785 C CA . VAL B 1 8 ? 16.797 -3.986 -19.719 1 90.69 8 VAL B CA 1
ATOM 786 C C . VAL B 1 8 ? 16.578 -2.879 -20.75 1 90.69 8 VAL B C 1
ATOM 788 O O . VAL B 1 8 ? 15.594 -2.137 -20.672 1 90.69 8 VAL B O 1
ATOM 791 N N . ASP B 1 9 ? 17.469 -2.711 -21.703 1 93.75 9 ASP B N 1
ATOM 792 C CA . ASP B 1 9 ? 17.406 -1.659 -22.719 1 93.75 9 ASP B CA 1
ATOM 793 C C . ASP B 1 9 ? 17.312 -0.279 -22.078 1 93.75 9 ASP B C 1
ATOM 795 O O . ASP B 1 9 ? 16.5 0.547 -22.469 1 93.75 9 ASP B O 1
ATOM 799 N N . GLY B 1 10 ? 17.969 -0.103 -20.969 1 93.62 10 GLY B N 1
ATOM 800 C CA . GLY B 1 10 ? 18.062 1.184 -20.297 1 93.62 10 GLY B CA 1
ATOM 801 C C . GLY B 1 10 ? 16.859 1.487 -19.422 1 93.62 10 GLY B C 1
ATOM 802 O O . GLY B 1 10 ? 16.75 2.588 -18.891 1 93.62 10 GLY B O 1
ATOM 803 N N . LYS B 1 11 ? 15.922 0.567 -19.281 1 95.62 11 LYS B N 1
ATOM 804 C CA . LYS B 1 11 ? 14.727 0.775 -18.469 1 95.62 11 LYS B CA 1
ATOM 805 C C . LYS B 1 11 ? 14.656 -0.228 -17.312 1 95.62 11 LYS B C 1
ATOM 807 O O . LYS B 1 11 ? 15.133 -1.356 -17.438 1 95.62 11 LYS B O 1
ATOM 812 N N . PRO B 1 12 ? 14.188 0.21 -16.266 1 96.81 12 PRO B N 1
ATOM 813 C CA . PRO B 1 12 ? 13.984 -0.77 -15.195 1 96.81 12 PRO B CA 1
ATOM 814 C C . PRO B 1 12 ? 13.016 -1.886 -15.594 1 96.81 12 PRO B C 1
ATOM 816 O O . PRO B 1 12 ? 12.156 -1.685 -16.453 1 96.81 12 PRO B O 1
ATOM 819 N N . PRO B 1 13 ? 13.172 -3.035 -15.016 1 97.25 13 PRO B N 1
ATOM 820 C CA . PRO B 1 13 ? 12.211 -4.105 -15.297 1 97.25 13 PRO B CA 1
ATOM 821 C C . PRO B 1 13 ? 10.805 -3.781 -14.805 1 97.25 13 PRO B C 1
ATOM 823 O O . PRO B 1 13 ? 10.633 -2.982 -13.875 1 97.25 13 PRO B O 1
ATOM 826 N N . VAL B 1 14 ? 9.82 -4.355 -15.422 1 96.88 14 VAL B N 1
ATOM 827 C CA . VAL B 1 14 ? 8.422 -4.273 -15.008 1 96.88 14 VAL B CA 1
ATOM 828 C C . VAL B 1 14 ? 8.031 -5.535 -14.242 1 96.88 14 VAL B C 1
ATOM 830 O O . VAL B 1 14 ? 8.234 -6.652 -14.727 1 96.88 14 VAL B O 1
ATOM 833 N N . ILE B 1 15 ? 7.527 -5.328 -13.023 1 94.94 15 ILE B N 1
ATOM 834 C CA . ILE B 1 15 ? 7.316 -6.484 -12.164 1 94.94 15 ILE B CA 1
ATOM 835 C C . ILE B 1 15 ? 5.891 -6.465 -11.609 1 94.94 15 ILE B C 1
ATOM 837 O O . ILE B 1 15 ? 5.246 -5.414 -11.578 1 94.94 15 ILE B O 1
ATOM 841 N N . SER B 1 16 ? 5.391 -7.656 -11.172 1 91.94 16 SER B N 1
ATOM 842 C CA . SER B 1 16 ? 4.137 -7.805 -10.445 1 91.94 16 SER B CA 1
ATOM 843 C C . SER B 1 16 ? 4.34 -7.609 -8.945 1 91.94 16 SER B C 1
ATOM 845 O O . SER B 1 16 ? 5.477 -7.539 -8.469 1 91.94 16 SER B O 1
ATOM 847 N N . LEU B 1 17 ? 3.25 -7.504 -8.25 1 90.19 17 LEU B N 1
ATOM 848 C CA . LEU B 1 17 ? 3.326 -7.41 -6.793 1 90.19 17 LEU B CA 1
ATOM 849 C C . LEU B 1 17 ? 3.902 -8.688 -6.191 1 90.19 17 LEU B C 1
ATOM 851 O O . LEU B 1 17 ? 4.621 -8.633 -5.191 1 90.19 17 LEU B O 1
ATOM 855 N N . HIS B 1 18 ? 3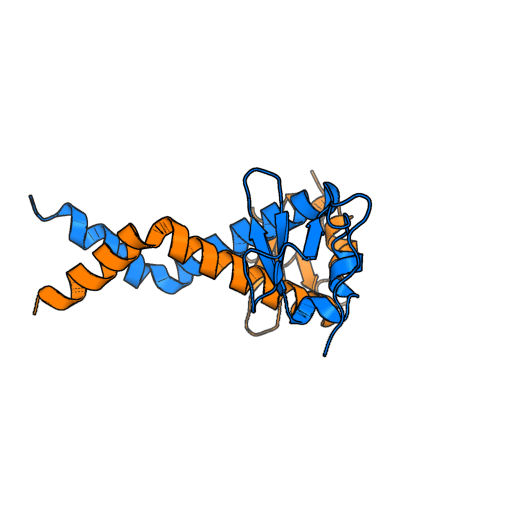.557 -9.75 -6.836 1 88.44 18 HIS B N 1
ATOM 856 C CA . HIS B 1 18 ? 4.074 -11.031 -6.383 1 88.44 18 HIS B CA 1
ATOM 857 C C . HIS B 1 18 ? 5.594 -11.094 -6.516 1 88.44 18 HIS B C 1
ATOM 859 O O . HIS B 1 18 ? 6.285 -11.531 -5.598 1 88.44 18 HIS B O 1
ATOM 865 N N . GLU B 1 19 ? 6.039 -10.688 -7.633 1 91.25 19 GLU B N 1
ATOM 866 C CA . GLU B 1 19 ? 7.484 -10.648 -7.852 1 91.25 19 GLU B CA 1
ATOM 867 C C . GLU B 1 19 ? 8.164 -9.711 -6.855 1 91.25 19 GLU B C 1
ATOM 869 O O . GLU B 1 19 ? 9.258 -10.016 -6.363 1 91.25 19 GLU B O 1
ATOM 874 N N . TYR B 1 20 ? 7.582 -8.617 -6.562 1 91.62 20 TYR B N 1
ATOM 875 C CA . TYR B 1 20 ? 8.109 -7.684 -5.574 1 91.62 20 TYR B CA 1
ATOM 876 C C . TYR B 1 20 ? 8.172 -8.328 -4.191 1 91.62 20 TYR B C 1
ATOM 878 O O . TYR B 1 20 ? 9.172 -8.195 -3.482 1 91.62 20 TYR B O 1
ATOM 886 N N . ASP B 1 21 ? 7.105 -8.992 -3.834 1 87.31 21 ASP B N 1
ATOM 887 C CA . ASP B 1 21 ? 6.992 -9.656 -2.539 1 87.31 21 ASP B CA 1
ATOM 888 C C . ASP B 1 21 ? 8.07 -10.727 -2.375 1 87.31 21 ASP B C 1
ATOM 890 O O . ASP B 1 21 ? 8.547 -10.969 -1.264 1 87.31 21 ASP B O 1
ATOM 894 N N . ASP B 1 22 ? 8.43 -11.32 -3.455 1 88.62 22 ASP B N 1
ATOM 895 C CA . ASP B 1 22 ? 9.391 -12.422 -3.422 1 88.62 22 ASP B CA 1
ATOM 896 C C . ASP B 1 22 ? 10.82 -11.914 -3.562 1 88.62 22 ASP B C 1
ATOM 898 O O . ASP B 1 22 ? 11.773 -12.664 -3.35 1 88.62 22 ASP B O 1
ATOM 902 N N . ALA B 1 23 ? 10.945 -10.672 -3.898 1 90.5 23 ALA B N 1
ATOM 903 C CA . ALA B 1 23 ? 12.273 -10.133 -4.199 1 90.5 23 ALA B CA 1
ATOM 904 C C . ALA B 1 23 ? 13.039 -9.82 -2.92 1 90.5 23 ALA B C 1
ATOM 906 O O . ALA 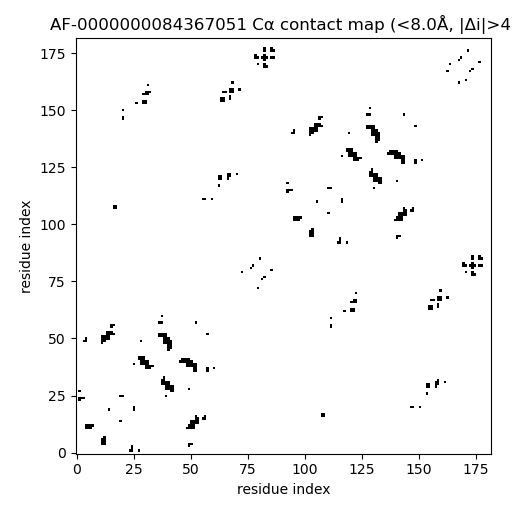B 1 23 ? 12.539 -9.109 -2.049 1 90.5 23 ALA B O 1
ATOM 907 N N . GLU B 1 24 ? 14.25 -10.289 -2.844 1 89.56 24 GLU B N 1
ATOM 908 C CA . GLU B 1 24 ? 15.086 -10.039 -1.673 1 89.56 24 GLU B CA 1
ATOM 909 C C . GLU B 1 24 ? 15.406 -8.555 -1.529 1 89.56 24 GLU B C 1
ATOM 911 O O . GLU B 1 24 ? 15.555 -8.047 -0.414 1 89.56 24 GLU B O 1
ATOM 916 N N . TRP B 1 25 ? 15.492 -7.922 -2.672 1 93.69 25 TRP B N 1
ATOM 917 C CA . TRP B 1 25 ? 15.898 -6.52 -2.676 1 93.69 25 TRP B CA 1
ATOM 918 C C . TRP B 1 25 ? 14.734 -5.617 -2.279 1 93.69 25 TRP B C 1
ATOM 920 O O . TRP B 1 25 ? 14.922 -4.414 -2.076 1 93.69 25 TRP B O 1
ATOM 930 N N . ALA B 1 26 ? 13.523 -6.078 -2.236 1 92.19 26 ALA B N 1
ATOM 931 C CA . ALA B 1 26 ? 12.328 -5.273 -1.981 1 92.19 26 ALA B CA 1
ATOM 932 C C . ALA B 1 26 ? 12.453 -4.523 -0.659 1 92.19 26 ALA B C 1
ATOM 934 O O . ALA B 1 26 ? 12.023 -3.371 -0.552 1 92.19 26 ALA B O 1
ATOM 935 N N . GLN B 1 27 ? 13.117 -5.125 0.292 1 88 27 GLN B N 1
ATOM 936 C CA . GLN B 1 27 ? 13.211 -4.566 1.637 1 88 27 GLN B CA 1
ATOM 937 C C . GLN B 1 27 ? 14.062 -3.305 1.654 1 88 27 GLN B C 1
ATOM 939 O O . GLN B 1 27 ? 14.031 -2.537 2.619 1 88 27 GLN B O 1
ATOM 944 N N . GLU B 1 28 ? 14.812 -3.127 0.651 1 93.06 28 GLU B N 1
ATOM 945 C CA . GLU B 1 28 ? 15.68 -1.958 0.56 1 93.06 28 GLU B CA 1
ATOM 946 C C . GLU B 1 28 ? 15.055 -0.875 -0.317 1 93.06 28 GLU B C 1
ATOM 948 O O . GLU B 1 28 ? 15.727 0.09 -0.69 1 93.06 28 GLU B O 1
ATOM 953 N N . THR B 1 29 ? 13.805 -1.082 -0.637 1 95.56 29 THR B N 1
ATOM 954 C CA . THR B 1 29 ? 13.141 -0.135 -1.529 1 95.56 29 THR B CA 1
ATOM 955 C C . THR B 1 29 ? 11.922 0.479 -0.858 1 95.56 29 THR B C 1
ATOM 957 O O . THR B 1 29 ? 11.438 -0.032 0.156 1 95.56 29 THR B O 1
ATOM 960 N N . ALA B 1 30 ? 11.484 1.605 -1.36 1 95 30 ALA B N 1
ATOM 961 C CA . ALA B 1 30 ? 10.172 2.197 -1.124 1 95 30 ALA B CA 1
ATOM 962 C C . ALA B 1 30 ? 9.328 2.189 -2.396 1 95 30 ALA B C 1
ATOM 964 O O . ALA B 1 30 ? 9.867 2.123 -3.504 1 95 30 ALA B O 1
ATOM 965 N N . VAL B 1 31 ? 8.078 2.199 -2.229 1 96.19 31 VAL B N 1
ATOM 966 C CA . VAL B 1 31 ? 7.164 2.254 -3.363 1 96.19 31 VAL B CA 1
ATOM 967 C C . VAL B 1 31 ? 6.652 3.682 -3.545 1 96.19 31 VAL B C 1
ATOM 969 O O . VAL B 1 31 ? 6.109 4.277 -2.611 1 96.19 31 VAL B O 1
ATOM 972 N N . ASP B 1 32 ? 6.82 4.242 -4.727 1 95.44 32 ASP B N 1
ATOM 973 C CA . ASP B 1 32 ? 6.391 5.609 -5.008 1 95.44 32 ASP B CA 1
ATOM 974 C C . ASP B 1 32 ? 5.293 5.633 -6.07 1 95.44 32 ASP B C 1
ATOM 976 O O . ASP B 1 32 ? 5.355 4.887 -7.051 1 95.44 32 ASP B O 1
ATOM 980 N N . SER B 1 33 ? 4.312 6.43 -5.879 1 94.81 33 SER B N 1
ATOM 981 C CA . SER B 1 33 ? 3.326 6.762 -6.902 1 94.81 33 SER B CA 1
ATOM 982 C C . SER B 1 33 ? 3.783 7.941 -7.75 1 94.81 33 SER B C 1
ATOM 984 O O . SER B 1 33 ? 4.016 9.031 -7.227 1 94.81 33 SER B O 1
ATOM 986 N N . THR B 1 34 ? 3.945 7.73 -9.016 1 92.44 34 THR B N 1
ATOM 987 C CA . THR B 1 34 ? 4.371 8.797 -9.922 1 92.44 34 THR B CA 1
ATOM 988 C C . THR B 1 34 ? 3.35 9.008 -11.031 1 92.44 34 THR B C 1
ATOM 990 O O . THR B 1 34 ? 2.381 8.25 -11.141 1 92.44 34 THR B O 1
ATOM 993 N N . ALA B 1 35 ? 3.559 10 -11.836 1 90.38 35 ALA B N 1
ATOM 994 C CA . ALA B 1 35 ? 2.682 10.266 -12.977 1 90.38 35 ALA B CA 1
ATOM 995 C C . ALA B 1 35 ? 2.721 9.117 -13.977 1 90.38 35 ALA B C 1
ATOM 997 O O . ALA B 1 35 ? 1.756 8.891 -14.719 1 90.38 35 ALA B O 1
ATOM 998 N N . GLN B 1 36 ? 3.816 8.281 -13.977 1 90.12 36 GLN B N 1
ATOM 999 C CA . GLN B 1 36 ? 4.008 7.211 -14.953 1 90.12 36 GLN B CA 1
ATOM 1000 C C . GLN B 1 36 ? 3.623 5.855 -14.359 1 90.12 36 GLN B C 1
ATOM 1002 O O . GLN B 1 36 ? 3.719 4.828 -15.031 1 90.12 36 GLN B O 1
ATOM 1007 N N . GLY B 1 37 ? 3.178 5.887 -13.164 1 94.69 37 GLY B N 1
ATOM 1008 C CA . GLY B 1 37 ? 2.818 4.645 -12.5 1 94.69 37 GLY B CA 1
ATOM 1009 C C . GLY B 1 37 ? 3.566 4.422 -11.195 1 94.69 37 GLY B C 1
ATOM 1010 O O . GLY B 1 37 ? 4.246 5.328 -10.703 1 94.69 37 GLY B O 1
ATOM 1011 N N . TYR B 1 38 ? 3.371 3.305 -10.648 1 97.38 38 TYR B N 1
ATOM 1012 C CA . TYR B 1 38 ? 4.035 2.971 -9.398 1 97.38 38 TYR B CA 1
ATOM 1013 C C . TYR B 1 38 ? 5.422 2.391 -9.656 1 97.38 38 TYR B C 1
ATOM 1015 O O . TYR B 1 38 ? 5.605 1.589 -10.57 1 97.38 38 TYR B O 1
ATOM 1023 N N . VAL B 1 39 ? 6.359 2.799 -8.82 1 97.62 39 VAL B N 1
ATOM 1024 C CA . VAL B 1 39 ? 7.738 2.35 -8.977 1 97.62 39 VAL B CA 1
ATOM 1025 C C . VAL B 1 39 ? 8.32 1.976 -7.613 1 97.62 39 VAL B C 1
ATOM 1027 O O . VAL B 1 39 ? 7.875 2.486 -6.582 1 97.62 39 VAL B O 1
ATOM 1030 N N . ALA B 1 40 ? 9.203 1.037 -7.625 1 97.31 40 ALA B N 1
ATOM 1031 C CA . ALA B 1 40 ? 10.078 0.793 -6.477 1 97.31 40 ALA B CA 1
ATOM 1032 C C . ALA B 1 40 ? 11.367 1.595 -6.586 1 97.31 40 ALA B C 1
ATOM 1034 O O . ALA B 1 40 ? 12.062 1.526 -7.602 1 97.31 40 ALA B O 1
ATOM 1035 N N . VAL B 1 41 ? 11.68 2.34 -5.598 1 96.88 41 VAL B N 1
ATOM 1036 C CA . VAL B 1 41 ? 12.875 3.178 -5.605 1 96.88 41 VAL B CA 1
ATOM 1037 C C . VAL B 1 41 ? 13.828 2.734 -4.492 1 96.88 41 VAL B C 1
ATOM 1039 O O . VAL B 1 41 ? 13.383 2.262 -3.443 1 96.88 41 VAL B O 1
ATOM 1042 N N . ASN B 1 42 ? 15.133 2.885 -4.777 1 96.38 42 ASN B N 1
ATOM 1043 C CA . ASN B 1 42 ? 16.156 2.623 -3.781 1 96.38 42 ASN B CA 1
ATOM 1044 C C . ASN B 1 42 ? 16.078 3.6 -2.611 1 96.38 42 ASN B C 1
ATOM 1046 O O . ASN B 1 42 ? 16.188 4.812 -2.801 1 96.38 42 ASN B O 1
ATOM 1050 N N . MET B 1 43 ? 15.984 3.084 -1.39 1 92.81 43 MET B N 1
ATOM 1051 C CA . MET B 1 43 ? 15.812 3.941 -0.22 1 92.81 43 MET B CA 1
ATOM 1052 C C . MET B 1 43 ? 17.062 4.793 0.012 1 92.81 43 MET B C 1
ATOM 1054 O O . MET B 1 43 ? 16.969 5.875 0.6 1 92.81 43 MET B O 1
ATOM 1058 N N . LYS B 1 44 ? 18.188 4.348 -0.452 1 93.12 44 LYS B N 1
ATOM 1059 C CA . LYS B 1 44 ? 19.453 5.07 -0.263 1 93.12 44 LYS B CA 1
ATOM 1060 C C . LYS B 1 44 ? 19.641 6.121 -1.349 1 93.12 44 LYS B C 1
ATOM 1062 O O . LYS B 1 44 ? 20.453 7.039 -1.192 1 93.12 44 LYS B O 1
ATOM 1067 N N . ASP B 1 45 ? 18.969 5.938 -2.492 1 93.25 45 ASP B N 1
ATOM 1068 C CA . ASP B 1 45 ? 19 6.871 -3.613 1 93.25 45 ASP B CA 1
ATOM 1069 C C . ASP B 1 45 ? 17.641 6.926 -4.316 1 93.25 45 ASP B C 1
ATOM 1071 O O . ASP B 1 45 ? 17.391 6.156 -5.246 1 93.25 45 ASP B O 1
ATOM 1075 N N . GLN B 1 46 ? 16.859 7.922 -4.023 1 89 46 GLN B N 1
ATOM 1076 C CA . GLN B 1 46 ? 15.477 7.98 -4.461 1 89 46 GLN B CA 1
ATOM 1077 C C . GLN B 1 46 ? 15.375 8.242 -5.961 1 89 46 GLN B C 1
ATOM 1079 O O . GLN B 1 46 ? 14.312 8.078 -6.559 1 89 46 GLN B O 1
ATOM 1084 N N . ASN B 1 47 ? 16.406 8.633 -6.559 1 92.81 47 ASN B N 1
ATOM 1085 C CA . ASN B 1 47 ? 16.422 8.836 -8.008 1 92.81 47 ASN B CA 1
ATOM 1086 C C . ASN B 1 47 ? 16.672 7.527 -8.75 1 92.81 47 ASN B C 1
ATOM 1088 O O . ASN B 1 47 ? 16.516 7.461 -9.969 1 92.81 47 ASN B O 1
ATOM 1092 N N . HIS B 1 48 ? 17.031 6.527 -8.016 1 95.25 48 HIS B N 1
ATOM 1093 C CA . HIS B 1 48 ? 17.281 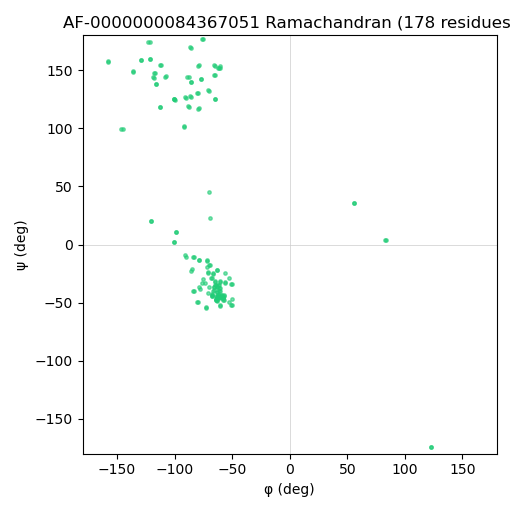5.219 -8.609 1 95.25 48 HIS B CA 1
ATOM 1094 C C . HIS B 1 48 ? 16.031 4.355 -8.594 1 95.25 48 HIS B C 1
ATOM 1096 O O . HIS B 1 48 ? 15.719 3.73 -7.574 1 95.25 48 HIS B O 1
ATOM 1102 N N . ILE B 1 49 ? 15.398 4.289 -9.766 1 96.81 49 ILE B N 1
ATOM 1103 C CA . ILE B 1 49 ? 14.242 3.414 -9.93 1 96.81 49 ILE B CA 1
ATOM 1104 C C . ILE B 1 49 ? 14.703 1.975 -10.141 1 96.81 49 ILE B C 1
ATOM 1106 O O . ILE B 1 49 ? 15.391 1.674 -11.125 1 96.81 49 ILE B O 1
ATOM 1110 N N . VAL B 1 50 ? 14.336 1.127 -9.211 1 97.31 50 VAL B N 1
ATOM 1111 C CA . VAL B 1 50 ? 14.766 -0.268 -9.211 1 97.31 50 VAL B CA 1
ATOM 1112 C C . VAL B 1 50 ? 13.859 -1.088 -10.133 1 97.31 50 VAL B C 1
ATOM 1114 O O . VAL B 1 50 ? 14.336 -1.971 -10.852 1 97.31 50 VAL B O 1
ATOM 1117 N N . ALA B 1 51 ? 12.57 -0.832 -10.117 1 97.5 51 ALA B N 1
ATOM 1118 C CA . ALA B 1 51 ? 11.578 -1.534 -10.93 1 97.5 51 ALA B CA 1
ATOM 1119 C C . ALA B 1 51 ? 10.312 -0.695 -11.102 1 97.5 51 ALA B C 1
ATOM 1121 O O . ALA B 1 51 ? 10.062 0.228 -10.32 1 97.5 51 ALA B O 1
ATOM 1122 N N . LYS B 1 52 ? 9.594 -0.985 -12.117 1 97.44 52 LYS B N 1
ATOM 1123 C CA . LYS B 1 52 ? 8.242 -0.465 -12.32 1 97.44 52 LYS B CA 1
ATOM 1124 C C . LYS B 1 52 ? 7.195 -1.555 -12.109 1 97.44 52 LYS B C 1
ATOM 1126 O O . LYS B 1 52 ? 7.418 -2.713 -12.469 1 97.44 52 LYS B O 1
ATOM 1131 N N . PHE B 1 53 ? 6.102 -1.128 -11.57 1 96.12 53 PHE B N 1
ATOM 1132 C CA . PHE B 1 53 ? 5.039 -2.107 -11.367 1 96.12 53 PHE B CA 1
ATOM 1133 C C . PHE B 1 53 ? 4.137 -2.195 -12.586 1 96.12 53 PHE B C 1
ATOM 1135 O O . PHE B 1 53 ? 3.836 -1.181 -13.219 1 96.12 53 PHE B O 1
ATOM 1142 N N . ASP B 1 54 ? 3.689 -3.436 -12.852 1 95.19 54 ASP B N 1
ATOM 1143 C CA . ASP B 1 54 ? 2.82 -3.609 -14.008 1 95.19 54 ASP B CA 1
ATOM 1144 C C . ASP B 1 54 ? 1.412 -3.09 -13.727 1 95.19 54 ASP B C 1
ATOM 1146 O O . ASP B 1 54 ? 1.128 -2.631 -12.617 1 95.19 54 ASP B O 1
ATOM 1150 N N . GLN B 1 55 ? 0.602 -3.148 -14.719 1 92.31 55 GLN B N 1
ATOM 1151 C CA . GLN B 1 55 ? -0.709 -2.516 -14.633 1 92.31 55 GLN B CA 1
ATOM 1152 C C . GLN B 1 55 ? -1.583 -3.195 -13.578 1 92.31 55 GLN B C 1
ATOM 1154 O O . GLN B 1 55 ? -2.361 -2.533 -12.891 1 92.31 55 GLN B O 1
ATOM 1159 N N . ASP B 1 56 ? -1.441 -4.457 -13.5 1 89.19 56 ASP B N 1
ATOM 1160 C CA . ASP B 1 56 ? -2.248 -5.18 -12.516 1 89.19 56 ASP B CA 1
ATOM 1161 C C . ASP B 1 56 ? -1.836 -4.816 -11.094 1 89.19 56 ASP B C 1
ATOM 1163 O O . ASP B 1 56 ? -2.689 -4.562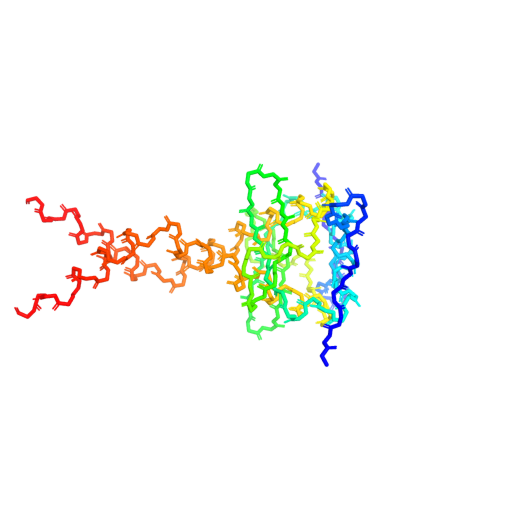 -10.242 1 89.19 56 ASP B O 1
ATOM 1167 N N . ALA B 1 57 ? -0.556 -4.75 -10.922 1 91.56 57 ALA B N 1
ATOM 1168 C CA . ALA B 1 57 ? -0.04 -4.324 -9.625 1 91.56 57 ALA B CA 1
ATOM 1169 C C . ALA B 1 57 ? -0.487 -2.902 -9.297 1 91.56 57 ALA B C 1
ATOM 1171 O O . ALA B 1 57 ? -0.815 -2.596 -8.148 1 91.56 57 ALA B O 1
ATOM 1172 N N . ALA B 1 58 ? -0.521 -2.066 -10.344 1 92.81 58 ALA B N 1
ATOM 1173 C CA . ALA B 1 58 ? -0.846 -0.657 -10.141 1 92.81 58 ALA B CA 1
ATOM 1174 C C . ALA B 1 58 ? -2.26 -0.493 -9.594 1 92.81 58 ALA B C 1
ATOM 1176 O O . ALA B 1 58 ? -2.508 0.36 -8.742 1 92.81 58 ALA B O 1
ATOM 1177 N N . LYS B 1 59 ? -3.146 -1.301 -10.023 1 90.38 59 LYS B N 1
ATOM 1178 C CA . LYS B 1 59 ? -4.523 -1.242 -9.539 1 90.38 59 LYS B CA 1
ATOM 1179 C C . LYS B 1 59 ? -4.594 -1.548 -8.047 1 90.38 59 LYS B C 1
ATOM 1181 O O . LYS B 1 59 ? -5.25 -0.831 -7.293 1 90.38 59 LYS B O 1
ATOM 1186 N N . THR B 1 60 ? -3.941 -2.574 -7.734 1 92.44 60 THR B N 1
ATOM 1187 C CA . THR B 1 60 ? -3.896 -2.969 -6.332 1 92.44 60 THR B CA 1
ATOM 1188 C C . THR B 1 60 ? -3.186 -1.907 -5.496 1 92.44 60 THR B C 1
ATOM 1190 O O . THR B 1 60 ? -3.664 -1.533 -4.422 1 92.44 60 THR B O 1
ATOM 1193 N N . LEU B 1 61 ? -2.107 -1.43 -5.98 1 95 61 LEU B N 1
ATOM 1194 C CA . LEU B 1 61 ? -1.34 -0.412 -5.27 1 95 61 LEU B CA 1
ATOM 1195 C C . LEU B 1 61 ? -2.158 0.862 -5.09 1 95 61 LEU B C 1
ATOM 1197 O O . LEU B 1 61 ? -2.057 1.531 -4.062 1 95 61 LEU B O 1
ATOM 1201 N N . ASP B 1 62 ? -2.994 1.193 -6.047 1 93.56 62 ASP B N 1
ATOM 1202 C CA . ASP B 1 62 ? -3.887 2.34 -5.914 1 93.56 62 ASP B CA 1
ATOM 1203 C C . ASP B 1 62 ? -4.781 2.201 -4.688 1 93.56 62 ASP B C 1
ATOM 1205 O O . ASP B 1 62 ? -4.918 3.141 -3.9 1 93.56 62 ASP B O 1
ATOM 1209 N N . THR B 1 63 ? -5.348 1.066 -4.566 1 92.38 63 THR B N 1
ATOM 1210 C CA . THR B 1 63 ? -6.227 0.795 -3.438 1 92.38 63 THR B CA 1
ATOM 1211 C C . THR B 1 63 ? -5.457 0.882 -2.121 1 92.38 63 THR B C 1
ATOM 1213 O O . THR B 1 63 ? -5.918 1.513 -1.167 1 92.38 63 THR B O 1
ATOM 1216 N N . ILE B 1 64 ? -4.309 0.313 -2.049 1 94.25 64 ILE B N 1
ATOM 1217 C CA . ILE B 1 64 ? -3.516 0.253 -0.825 1 94.25 64 ILE B CA 1
ATOM 1218 C C . ILE B 1 64 ? -3.039 1.654 -0.449 1 94.25 64 ILE B C 1
ATOM 1220 O O . ILE B 1 64 ? -3.135 2.059 0.712 1 94.25 64 ILE B O 1
ATOM 1224 N N . PHE B 1 65 ? -2.549 2.457 -1.395 1 94.06 65 PHE B N 1
ATOM 1225 C CA . PHE B 1 65 ? -2.08 3.814 -1.143 1 94.06 65 PHE B CA 1
ATOM 1226 C C . PHE B 1 65 ? -3.213 4.691 -0.626 1 94.06 65 PHE B C 1
ATOM 1228 O O . PHE B 1 65 ? -3.037 5.438 0.341 1 94.06 65 PHE B O 1
ATOM 1235 N N . LYS B 1 66 ? -4.332 4.582 -1.273 1 92 66 LYS B N 1
ATOM 1236 C CA . LYS B 1 66 ? -5.492 5.348 -0.833 1 92 66 LYS B CA 1
ATOM 1237 C C . LYS B 1 66 ? -5.875 4.992 0.601 1 92 66 LYS B C 1
ATOM 1239 O O . LYS B 1 66 ? -6.156 5.879 1.411 1 92 66 LYS B O 1
ATOM 1244 N N . SER B 1 67 ? -5.855 3.744 0.898 1 92.5 67 SER B N 1
ATOM 1245 C CA . SER B 1 67 ? -6.188 3.268 2.236 1 92.5 67 SER B CA 1
ATOM 1246 C C . SER B 1 67 ? -5.191 3.779 3.27 1 92.5 67 SER B C 1
ATOM 1248 O O . SER B 1 67 ? -5.582 4.238 4.344 1 92.5 67 SER B O 1
ATOM 1250 N N . ALA B 1 68 ? -3.914 3.662 2.998 1 92.31 68 ALA B N 1
ATOM 1251 C CA . ALA B 1 68 ? -2.855 4.102 3.904 1 92.31 68 ALA B CA 1
ATOM 1252 C C . ALA B 1 68 ? -2.959 5.598 4.184 1 92.31 68 ALA B C 1
ATOM 1254 O O . ALA B 1 68 ? -2.836 6.031 5.332 1 92.31 68 ALA B O 1
ATOM 1255 N N . LYS B 1 69 ? -3.164 6.395 3.139 1 88.5 69 LYS B N 1
ATOM 1256 C CA . LYS B 1 69 ? -3.301 7.84 3.287 1 88.5 69 LYS B CA 1
ATOM 1257 C C . LYS B 1 69 ? -4.52 8.188 4.141 1 88.5 69 LYS B C 1
ATOM 1259 O O . LYS B 1 69 ? -4.441 9.055 5.012 1 88.5 69 LYS B O 1
ATOM 1264 N N . LYS B 1 70 ? -5.633 7.512 3.834 1 87.5 70 LYS B N 1
ATOM 1265 C CA . LYS B 1 70 ? -6.84 7.719 4.633 1 87.5 70 LYS B CA 1
ATOM 1266 C C . LYS B 1 70 ? -6.59 7.395 6.102 1 87.5 70 LYS B C 1
ATOM 1268 O O . LYS B 1 70 ? -7.004 8.148 6.988 1 87.5 70 LYS B O 1
ATOM 1273 N N . GLN B 1 71 ? -5.98 6.348 6.324 1 87.62 71 GLN B N 1
ATOM 1274 C CA . GLN B 1 71 ? -5.688 5.949 7.699 1 87.62 71 GLN B CA 1
ATOM 1275 C C . GLN B 1 71 ? -4.773 6.961 8.383 1 87.62 71 GLN B C 1
ATOM 1277 O O . GLN B 1 71 ? -4.949 7.27 9.562 1 87.62 71 GLN B O 1
ATOM 1282 N N . TYR B 1 72 ? -3.793 7.449 7.676 1 86.44 72 TYR B N 1
ATOM 1283 C CA . TYR B 1 72 ? -2.908 8.477 8.227 1 86.44 72 TYR B CA 1
ATOM 1284 C C . TYR B 1 72 ? -3.697 9.703 8.656 1 86.44 72 TYR B C 1
ATOM 1286 O O . TYR B 1 72 ? -3.484 10.234 9.75 1 86.44 72 TYR B O 1
ATOM 1294 N N . VAL B 1 73 ? -4.547 10.117 7.832 1 82.31 73 VAL B N 1
ATOM 1295 C CA . VAL B 1 73 ? -5.367 11.297 8.109 1 82.31 73 VAL B CA 1
ATOM 1296 C C . VAL B 1 73 ? -6.23 11.047 9.344 1 82.31 73 VAL B C 1
ATOM 1298 O O . VAL B 1 73 ? -6.328 11.906 10.219 1 82.31 73 VAL B O 1
ATOM 1301 N N . GLU B 1 74 ? -6.793 9.859 9.398 1 82.69 74 GLU B N 1
ATOM 1302 C CA . GLU B 1 74 ? -7.656 9.523 10.531 1 82.69 74 GLU B CA 1
ATOM 1303 C C . GLU B 1 74 ? -6.859 9.453 11.828 1 82.69 74 GLU B C 1
ATOM 1305 O O . GLU B 1 74 ? -7.336 9.883 12.883 1 82.69 74 GLU B O 1
ATOM 1310 N N . GLU B 1 75 ? -5.676 8.906 11.789 1 83.31 75 GLU B N 1
ATOM 1311 C CA . GLU B 1 75 ? -4.824 8.75 12.961 1 83.31 75 GLU B CA 1
ATOM 1312 C C . GLU B 1 75 ? -4.277 10.094 13.438 1 83.31 75 GLU B C 1
ATOM 1314 O O . GLU B 1 75 ? -3.936 10.25 14.609 1 83.31 75 GLU B O 1
ATOM 1319 N N . ASN B 1 76 ? -4.215 10.992 12.555 1 81 76 ASN B N 1
ATOM 1320 C CA . ASN B 1 76 ? -3.598 12.273 12.883 1 81 76 ASN B CA 1
ATOM 1321 C C . ASN B 1 76 ? -4.574 13.43 12.703 1 81 76 ASN B C 1
ATOM 1323 O O . ASN B 1 76 ? -4.16 14.57 12.469 1 81 76 ASN B O 1
ATOM 1327 N N . LYS B 1 77 ? -5.84 13.016 12.711 1 73.12 77 LYS B N 1
ATOM 1328 C CA . LYS B 1 77 ? -6.934 13.938 12.43 1 73.12 77 LYS B CA 1
ATOM 1329 C C . LYS B 1 77 ? -6.816 15.203 13.266 1 73.12 77 LYS B C 1
ATOM 1331 O O . LYS B 1 77 ? -6.945 16.312 12.75 1 73.12 77 LYS B O 1
ATOM 1336 N N . ASP B 1 78 ? -6.672 14.906 14.594 1 70.06 78 ASP B N 1
ATOM 1337 C CA . ASP B 1 78 ? -6.617 16.047 15.492 1 70.06 78 ASP B CA 1
ATOM 1338 C C . ASP B 1 78 ? -5.48 17 15.109 1 70.06 78 ASP B C 1
ATOM 1340 O O . ASP B 1 78 ? -5.664 18.219 15.07 1 70.06 78 ASP B O 1
ATOM 1344 N N . GLU B 1 79 ? -4.41 16.328 14.828 1 68.81 79 GLU B N 1
ATOM 1345 C CA . GLU B 1 79 ? -3.254 17.141 14.445 1 68.81 79 GLU B CA 1
ATOM 1346 C C . GLU B 1 79 ? -3.479 17.828 13.109 1 68.81 79 GLU B C 1
ATOM 1348 O O . GLU B 1 79 ? -3.131 19 12.938 1 68.81 79 GLU B O 1
ATOM 1353 N N . ILE B 1 80 ? -4.238 17.219 12.32 1 66.19 80 ILE B N 1
ATOM 1354 C CA . ILE B 1 80 ? -4.504 17.734 10.984 1 66.19 80 ILE B CA 1
ATOM 1355 C C . ILE B 1 80 ? -5.555 18.844 11.07 1 66.19 80 ILE B C 1
ATOM 1357 O O . ILE B 1 80 ? -5.422 19.891 10.422 1 66.19 80 ILE B O 1
ATOM 1361 N N . LEU B 1 81 ? -6.648 18.484 11.797 1 63.47 81 LEU B N 1
ATOM 1362 C CA . LEU B 1 81 ? -7.715 19.469 11.984 1 63.47 81 LEU B CA 1
ATOM 1363 C C . LEU B 1 81 ? -7.199 20.703 12.711 1 63.47 81 LEU B C 1
ATOM 1365 O O . LEU B 1 81 ? -7.559 21.828 12.367 1 63.47 81 LEU B O 1
ATOM 1369 N N . GLU B 1 82 ? -6.586 20.406 13.812 1 61.59 82 GLU B N 1
ATOM 1370 C CA . GLU B 1 82 ? -5.992 21.531 14.547 1 61.59 82 GLU B CA 1
ATOM 1371 C C . GLU B 1 82 ? -5.125 22.391 13.633 1 61.59 82 GLU B C 1
ATOM 1373 O O . GLU B 1 82 ? -5.203 23.625 13.672 1 61.59 82 GLU B O 1
ATOM 1378 N N . LYS B 1 83 ? -4.609 21.625 12.812 1 57.81 83 LYS B N 1
ATOM 1379 C CA . LYS B 1 83 ? -3.734 22.328 11.875 1 57.81 83 LYS B CA 1
ATOM 1380 C C . LYS B 1 83 ? -4.543 23.031 10.797 1 57.81 83 LYS B C 1
ATOM 1382 O O . LYS B 1 83 ? -4.172 24.125 10.359 1 57.81 83 LYS B O 1
ATOM 1387 N N . ALA B 1 84 ? -5.594 22.391 10.398 1 55.47 84 ALA B N 1
ATOM 1388 C CA . ALA B 1 84 ? -6.496 22.969 9.414 1 55.47 84 ALA B CA 1
ATOM 1389 C C . ALA B 1 84 ? -7.316 24.109 10.031 1 55.47 84 ALA B C 1
ATOM 1391 O O . ALA B 1 84 ? -7.633 25.094 9.359 1 55.47 84 ALA B O 1
ATOM 1392 N N . GLY B 1 85 ? -8.047 23.812 11.195 1 52.78 85 GLY B N 1
ATOM 1393 C CA . GLY B 1 85 ? -8.789 24.844 11.906 1 52.78 85 GLY B CA 1
ATOM 1394 C C . GLY B 1 85 ? -7.945 26.062 12.242 1 52.78 85 GLY B C 1
ATOM 1395 O O . GLY B 1 85 ? -8.453 27.188 12.273 1 52.78 85 GLY B O 1
ATOM 1396 N N . VAL B 1 86 ? -6.832 25.875 12.797 1 49.81 86 VAL B N 1
ATOM 1397 C CA . VAL B 1 86 ? -5.977 27.016 13.125 1 49.81 86 VAL B CA 1
ATOM 1398 C C . VAL B 1 86 ? -5.773 27.875 11.875 1 49.81 86 VAL B C 1
ATOM 1400 O O . VAL B 1 86 ? -5.707 29.109 11.969 1 49.81 86 VAL B O 1
ATOM 1403 N N . LYS B 1 87 ? -5.809 27.375 10.688 1 48.56 87 LYS B N 1
ATOM 1404 C CA . LYS B 1 87 ? -5.684 28.281 9.555 1 48.56 87 LYS B CA 1
ATOM 1405 C C . LYS B 1 87 ? -6.961 29.094 9.352 1 48.56 87 LYS B C 1
ATOM 1407 O O . LYS B 1 87 ? -6.961 30.109 8.656 1 48.56 87 LYS B O 1
ATOM 1412 N N . MET B 1 88 ? -8.117 28.547 9.641 1 43.31 88 MET B N 1
ATOM 1413 C CA . MET B 1 88 ? -9.328 29.312 9.352 1 43.31 88 MET B CA 1
ATOM 1414 C C . MET B 1 88 ? -9.461 30.5 10.297 1 43.31 88 MET B C 1
ATOM 1416 O O . MET B 1 88 ? -10.172 31.453 10 1 43.31 88 MET B O 1
ATOM 1420 N N . GLU B 1 89 ? -9.078 30.359 11.547 1 38.84 89 GLU B N 1
ATOM 1421 C CA . GLU B 1 89 ? -9.414 31.516 12.367 1 38.84 89 GLU B CA 1
ATOM 1422 C C . GLU B 1 89 ? -8.477 32.688 12.086 1 38.84 89 GLU B C 1
ATOM 1424 O O . GLU B 1 89 ? -8.758 33.812 12.484 1 38.84 89 GLU B O 1
ATOM 1429 N N . LYS B 1 90 ? -7.301 32.406 11.711 1 43.44 90 LYS B N 1
ATOM 1430 C CA . LYS B 1 90 ? -6.512 33.625 11.773 1 43.44 90 LYS B CA 1
ATOM 1431 C C . LYS B 1 90 ? -6.949 34.625 10.695 1 43.44 90 LYS B C 1
ATOM 1433 O O . LYS B 1 90 ? -6.266 35.594 10.445 1 43.44 90 LYS B O 1
ATOM 1438 N N . ARG B 1 91 ? -8.227 34.594 10.109 1 34.25 91 ARG B N 1
ATOM 1439 C CA . ARG B 1 91 ? -8.508 35.906 9.531 1 34.25 91 ARG B CA 1
ATOM 1440 C C . ARG B 1 91 ? -8.891 36.906 10.617 1 34.25 91 ARG B C 1
ATOM 1442 O O . ARG B 1 91 ? -9.617 36.562 11.555 1 34.25 91 ARG B O 1
#

Organism: Wickerhamomyces anomalus (strain ATCC 58044 / CBS 1984 / NCYC 433 / NRRL Y-366-8) (NCBI:txid683960)

Sequence (182 aa):
MVQFPAYVDGKPPVISLHEYDDAEWAQETAVDSTAQGYVAVNMKDQNHIVAKFDQDAAKTLDTIFKSAKKQYVEENKDEILEKAGVKMEKRMVQFPAYVDGKPPVISLHEYDDAEWAQETAVDSTAQGYVAVNMKDQNHIVAKFDQDAAKTLDTIFKSAKKQYVEENKDEILEKAGVKMEKR

Solvent-accessible surface area (backbone atoms only — not comparable to full-atom values): 10001 Å² total; per-residue (Å²): 131,80,71,72,70,71,62,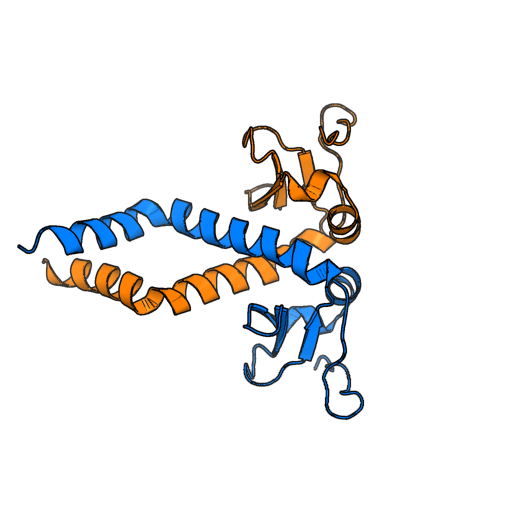56,95,88,32,51,42,73,38,45,58,54,57,46,64,70,35,81,41,44,82,55,35,37,46,45,84,51,98,90,43,37,29,32,21,30,68,93,41,75,84,42,64,49,28,31,46,32,72,69,32,38,57,47,46,51,44,42,36,53,27,28,37,51,48,48,47,64,76,37,31,65,64,46,42,55,16,52,56,62,62,62,58,79,114,133,78,71,71,70,71,62,57,95,88,33,53,43,72,37,45,57,52,56,46,63,70,35,82,43,43,81,55,34,36,46,45,84,50,98,90,43,38,30,33,22,30,68,91,41,75,86,42,63,49,30,31,47,32,73,69,32,39,56,47,47,50,43,41,36,52,28,28,37,51,48,48,47,65,77,37,33,66,62,48,43,54,15,52,52,54,60,64,57,74,110

Nearest PDB structures (foldseek):
  6i7v-assembly1_C5  TM=5.754E-01  e=1.578E+00  Escherichia coli
  7o9k-assembly1_4  TM=5.660E-01  e=2.500E+00  Homo sapiens
  6nu2-assembly1_4  TM=5.073E-01  e=2.053E+00  Homo sapiens
  7k53-assembly1_F  TM=5.307E-01  e=3.253E+00  Escherichia coli K-12
  5l80-assembly1_A  TM=4.376E-01  e=5.505E+00  Drosophila melanogaster

Secondary structure (DSSP, 8-state):
-PPPPPPBTTBPPEE-HHHHHH-GGGGGEEEEEETTEEEEEETTEEEEEEEEE-HHHHHHHHHHHHHHHHHHHHHTHHHHHHHHHHTTS--/-PPPPPPBTTBPPEE-HHHHHH-GGGGGEEEEEETTEEEEEETTEEEEEEEEE-HHHHHHHHHHHHHHHHHHHHHTHHHHHHHHHHHHHT-